Protein AF-A0A947FP93-F1 (afdb_monomer_lite)

pLDDT: mean 71.69, std 13.88, range [46.22, 88.69]

Structure (mmCIF, N/CA/C/O backbone):
data_AF-A0A947FP93-F1
#
_entry.id   AF-A0A947FP93-F1
#
loop_
_atom_site.group_PDB
_atom_site.id
_atom_site.type_symbol
_atom_site.label_atom_id
_atom_site.label_alt_id
_atom_site.label_comp_id
_atom_site.label_asym_id
_atom_site.label_entity_id
_atom_site.label_seq_id
_atom_site.pdbx_PDB_ins_code
_atom_site.Cartn_x
_atom_site.Cartn_y
_atom_site.Cartn_z
_atom_site.occupancy
_atom_site.B_iso_or_equiv
_atom_site.auth_seq_id
_atom_site.auth_comp_id
_atom_site.auth_asym_id
_atom_site.auth_atom_id
_atom_site.pdbx_PDB_model_num
ATOM 1 N N . MET A 1 1 ? 28.239 -13.433 -38.672 1.00 59.47 1 MET A N 1
ATOM 2 C CA . MET A 1 1 ? 27.322 -12.934 -37.626 1.00 59.47 1 MET A CA 1
ATOM 3 C C . MET A 1 1 ? 27.271 -13.997 -36.548 1.00 59.47 1 MET A C 1
ATOM 5 O O . MET A 1 1 ? 26.722 -15.063 -36.788 1.00 59.47 1 MET A O 1
ATOM 9 N N . ASP A 1 2 ? 27.945 -13.757 -35.427 1.00 69.25 2 ASP A N 1
ATOM 10 C CA . ASP A 1 2 ? 28.068 -14.726 -34.341 1.00 69.25 2 ASP A CA 1
ATOM 11 C C . ASP A 1 2 ? 26.751 -14.907 -33.592 1.00 69.25 2 ASP A C 1
ATOM 13 O O . ASP A 1 2 ? 26.117 -13.945 -33.157 1.00 69.25 2 ASP A O 1
ATOM 17 N N . ARG A 1 3 ? 26.378 -16.170 -33.3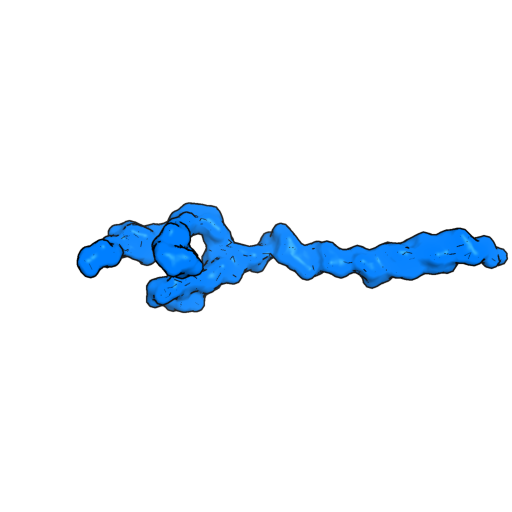83 1.00 67.56 3 ARG A N 1
ATOM 18 C CA . ARG A 1 3 ? 25.167 -16.598 -32.666 1.00 67.56 3 ARG A CA 1
ATOM 19 C C . ARG A 1 3 ? 25.100 -16.022 -31.241 1.00 67.56 3 ARG A C 1
ATOM 21 O O . ARG A 1 3 ? 24.022 -15.784 -30.708 1.00 67.56 3 ARG A O 1
ATOM 28 N N . ILE A 1 4 ? 26.265 -15.742 -30.654 1.00 71.44 4 ILE A N 1
ATOM 29 C CA . ILE A 1 4 ? 26.430 -15.107 -29.339 1.00 71.44 4 ILE A CA 1
ATOM 30 C C . ILE A 1 4 ? 25.880 -13.669 -29.339 1.00 71.44 4 ILE A C 1
ATOM 32 O O . ILE A 1 4 ? 25.281 -13.237 -28.353 1.00 71.44 4 ILE A O 1
ATOM 36 N N . THR A 1 5 ? 26.029 -12.935 -30.442 1.00 68.50 5 THR A N 1
ATOM 37 C CA . THR A 1 5 ? 25.545 -11.552 -30.568 1.00 68.50 5 THR A CA 1
ATOM 38 C C . THR A 1 5 ? 24.018 -11.495 -30.625 1.00 68.50 5 THR A C 1
ATOM 40 O O . THR A 1 5 ? 23.415 -10.599 -30.037 1.00 68.50 5 THR A O 1
ATOM 43 N N . GLU A 1 6 ? 23.375 -12.478 -31.257 1.00 65.81 6 GLU A N 1
ATOM 44 C CA . GLU A 1 6 ? 21.909 -12.557 -31.317 1.00 65.81 6 GLU A CA 1
ATOM 45 C C . GLU A 1 6 ? 21.288 -12.898 -29.956 1.00 65.81 6 GLU A C 1
ATOM 47 O O . GLU A 1 6 ? 20.282 -12.304 -29.565 1.00 65.81 6 GLU A O 1
ATOM 52 N N . ILE A 1 7 ? 21.937 -13.778 -29.186 1.00 66.50 7 ILE A N 1
ATOM 53 C CA . ILE A 1 7 ? 21.511 -14.133 -27.823 1.00 66.50 7 ILE A CA 1
ATOM 54 C C . ILE A 1 7 ? 21.608 -12.918 -26.886 1.00 66.50 7 ILE A C 1
ATOM 56 O O . ILE A 1 7 ? 20.680 -12.656 -26.120 1.00 66.50 7 ILE A O 1
ATOM 60 N N . LYS A 1 8 ? 22.689 -12.127 -26.974 1.00 62.59 8 LYS A N 1
ATOM 61 C CA . LYS A 1 8 ? 22.832 -10.892 -26.178 1.00 62.59 8 LYS A CA 1
ATOM 62 C C . LYS A 1 8 ? 21.745 -9.864 -26.503 1.00 62.59 8 LYS A C 1
ATOM 64 O O . LYS A 1 8 ? 21.158 -9.293 -25.589 1.00 62.59 8 LYS A O 1
ATOM 69 N N . LYS A 1 9 ? 21.417 -9.693 -27.787 1.00 60.50 9 LYS A N 1
ATOM 70 C CA . LYS A 1 9 ? 20.376 -8.758 -28.243 1.00 60.50 9 LYS A CA 1
ATOM 71 C C . LYS A 1 9 ? 18.965 -9.168 -27.792 1.00 60.50 9 LYS A C 1
ATOM 73 O O . LYS A 1 9 ? 18.111 -8.308 -27.586 1.00 60.50 9 LYS A O 1
ATOM 78 N N . ALA A 1 10 ? 18.715 -10.469 -27.619 1.00 60.47 10 ALA A N 1
ATOM 79 C CA . ALA A 1 10 ? 17.464 -10.981 -27.061 1.00 60.47 10 ALA A CA 1
ATOM 80 C C . ALA A 1 10 ? 17.351 -10.734 -25.544 1.00 60.47 10 ALA A C 1
ATOM 82 O O . ALA A 1 10 ? 16.273 -10.382 -25.069 1.00 60.47 10 ALA A O 1
ATOM 83 N N . ALA A 1 11 ? 18.456 -10.844 -24.797 1.00 59.31 11 ALA A N 1
ATOM 84 C CA . ALA A 1 11 ? 18.476 -10.617 -23.349 1.00 59.31 11 ALA A CA 1
ATOM 85 C C . ALA A 1 11 ? 18.201 -9.151 -22.958 1.00 59.31 11 ALA A C 1
ATOM 87 O O . ALA A 1 11 ? 17.560 -8.894 -21.941 1.00 59.31 11 ALA A O 1
ATOM 88 N N . GLU A 1 12 ? 18.610 -8.178 -23.779 1.00 58.06 12 GLU A N 1
ATOM 89 C CA . GLU A 1 12 ? 18.280 -6.760 -23.550 1.00 58.06 12 GLU A CA 1
ATOM 90 C C . GLU A 1 12 ? 16.782 -6.461 -23.725 1.00 58.06 12 GLU A C 1
ATOM 92 O O . GLU A 1 12 ? 16.254 -5.525 -23.124 1.00 58.06 12 GLU A O 1
ATOM 97 N N . LYS A 1 13 ? 16.070 -7.276 -24.513 1.00 55.53 13 LYS A N 1
ATOM 98 C CA . LYS A 1 13 ? 14.640 -7.090 -24.788 1.00 55.53 13 LYS A CA 1
ATOM 99 C C . LYS A 1 13 ? 13.734 -7.631 -23.676 1.00 55.53 13 LYS A C 1
ATOM 101 O O . LYS A 1 13 ? 12.577 -7.223 -23.605 1.00 55.53 13 LYS A O 1
ATOM 106 N N . ASP A 1 14 ? 14.271 -8.487 -22.806 1.00 53.41 14 ASP A N 1
ATOM 107 C CA . ASP A 1 14 ? 13.576 -9.062 -21.646 1.00 53.41 14 ASP A CA 1
ATOM 108 C C . ASP A 1 14 ? 13.958 -8.368 -20.326 1.00 53.41 14 ASP A C 1
ATOM 110 O O . ASP A 1 14 ? 13.677 -8.863 -19.237 1.00 53.41 14 ASP A O 1
ATOM 114 N N . ASN A 1 15 ? 14.552 -7.166 -20.379 1.00 51.44 15 ASN A N 1
ATOM 115 C CA . ASN A 1 15 ? 14.699 -6.315 -19.194 1.00 51.44 1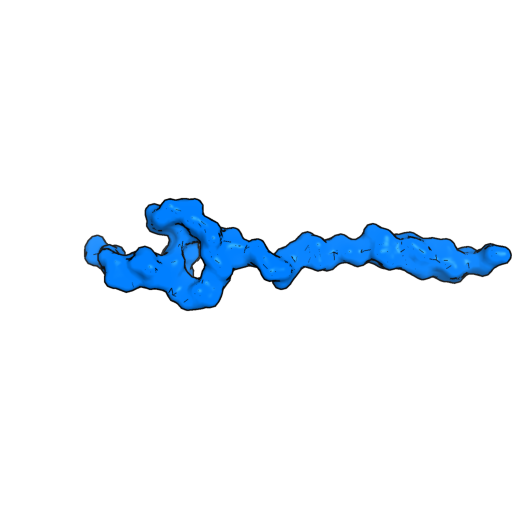5 ASN A CA 1
ATOM 116 C C . ASN A 1 15 ? 13.354 -5.661 -18.826 1.00 51.44 15 ASN A C 1
ATOM 118 O O . ASN A 1 15 ? 13.190 -4.445 -18.733 1.00 51.44 15 ASN A O 1
ATOM 122 N N . SER A 1 16 ? 12.359 -6.509 -18.589 1.00 55.59 16 SER A N 1
ATOM 123 C CA . SER A 1 16 ? 11.097 -6.186 -17.950 1.00 55.59 16 SER A CA 1
ATOM 124 C C . SER A 1 16 ? 11.299 -5.976 -16.437 1.00 55.59 16 SER A C 1
ATOM 126 O O . SER A 1 16 ? 10.449 -6.352 -15.632 1.00 55.59 16 SER A O 1
ATOM 128 N N . TYR A 1 17 ? 12.352 -5.266 -16.006 1.00 46.22 17 TYR A N 1
ATOM 129 C CA . TYR A 1 17 ? 12.372 -4.615 -14.683 1.00 46.22 17 TYR A CA 1
ATOM 130 C C . TYR A 1 17 ? 11.460 -3.374 -14.668 1.00 46.22 17 TYR A C 1
ATOM 132 O O . TYR A 1 17 ? 11.709 -2.352 -14.026 1.00 46.22 17 TYR A O 1
ATOM 140 N N . ARG A 1 18 ? 10.334 -3.478 -15.372 1.00 50.81 18 ARG A N 1
ATOM 141 C CA . ARG A 1 18 ? 9.233 -2.535 -15.370 1.00 50.81 18 ARG A CA 1
ATOM 142 C C . ARG A 1 18 ? 8.430 -2.796 -14.098 1.00 50.81 18 ARG A C 1
ATOM 144 O O . ARG A 1 18 ? 7.474 -3.560 -14.119 1.00 50.81 18 ARG A O 1
ATOM 151 N N . GLY A 1 19 ? 8.816 -2.181 -12.977 1.00 49.47 19 GLY A N 1
ATOM 152 C CA . GLY A 1 19 ? 7.903 -2.163 -11.828 1.00 49.47 19 GLY A CA 1
ATOM 153 C C . GLY A 1 19 ? 8.381 -1.667 -10.469 1.00 49.47 19 GLY A C 1
ATOM 154 O O . GLY A 1 19 ? 7.530 -1.462 -9.613 1.00 49.47 19 GLY A O 1
ATOM 155 N N . PHE A 1 20 ? 9.669 -1.419 -10.225 1.00 50.88 20 PHE A N 1
ATOM 156 C CA . PHE A 1 20 ? 10.119 -0.953 -8.898 1.00 50.88 20 PHE A CA 1
ATOM 157 C C . PHE A 1 20 ? 10.250 0.576 -8.767 1.00 50.88 20 PHE A C 1
ATOM 159 O O . PHE A 1 20 ? 10.893 1.065 -7.846 1.00 50.88 20 PHE A O 1
ATOM 166 N N . GLY A 1 21 ? 9.623 1.342 -9.666 1.00 49.84 21 GLY A N 1
ATOM 167 C CA . GLY A 1 21 ? 9.686 2.810 -9.648 1.00 49.84 21 GLY A CA 1
ATOM 168 C C . GLY A 1 21 ? 8.565 3.515 -8.880 1.00 49.84 21 GLY A C 1
ATOM 169 O O . GLY A 1 21 ? 8.779 4.606 -8.374 1.00 49.84 21 GLY A O 1
ATOM 170 N N . ASP A 1 22 ? 7.371 2.925 -8.765 1.00 57.78 22 ASP A N 1
ATOM 171 C CA . ASP A 1 22 ? 6.198 3.665 -8.272 1.00 57.78 22 ASP A CA 1
ATOM 172 C C . ASP A 1 22 ? 5.122 2.704 -7.727 1.00 57.78 22 ASP A C 1
ATOM 174 O O . ASP A 1 22 ? 3.974 2.697 -8.172 1.00 57.78 22 ASP A O 1
ATOM 178 N N . TYR A 1 23 ? 5.472 1.835 -6.764 1.00 67.81 23 TYR A N 1
ATOM 179 C CA . TYR A 1 23 ? 4.464 1.058 -6.022 1.00 67.81 23 TYR A CA 1
ATOM 180 C C . TYR A 1 23 ? 3.641 2.014 -5.143 1.00 67.81 23 TYR A C 1
ATOM 182 O O . TYR A 1 23 ? 3.847 2.131 -3.930 1.00 67.81 23 TYR A O 1
ATOM 190 N N . ARG A 1 24 ? 2.709 2.741 -5.772 1.00 74.81 24 ARG A N 1
ATOM 191 C CA . ARG A 1 24 ? 1.694 3.513 -5.065 1.00 74.81 24 ARG A CA 1
ATOM 192 C C . ARG A 1 24 ? 0.660 2.537 -4.525 1.00 74.81 24 ARG A C 1
ATOM 194 O O . ARG A 1 24 ? -0.113 1.937 -5.270 1.00 74.81 24 ARG A O 1
ATOM 201 N N . ILE A 1 25 ? 0.671 2.367 -3.214 1.00 84.06 25 ILE A N 1
ATOM 202 C CA . ILE A 1 25 ? -0.242 1.510 -2.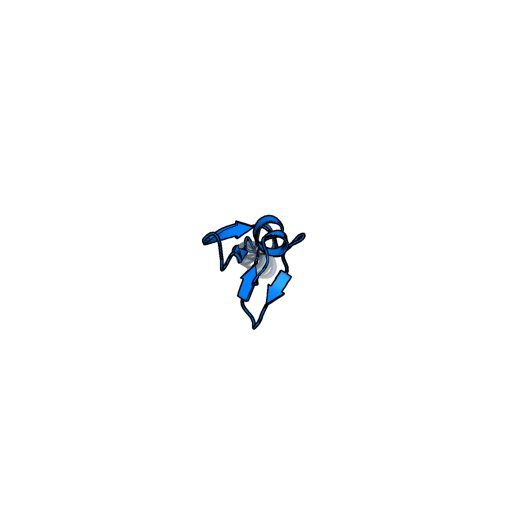475 1.00 84.06 25 ILE A CA 1
ATOM 203 C C . ILE A 1 25 ? -1.522 2.305 -2.217 1.00 84.06 25 ILE A C 1
ATOM 205 O O . ILE A 1 25 ? -1.485 3.477 -1.835 1.00 84.06 25 ILE A O 1
ATOM 209 N N . ARG A 1 26 ? -2.672 1.670 -2.441 1.00 87.75 26 ARG A N 1
ATOM 210 C CA . ARG A 1 26 ? -3.973 2.280 -2.172 1.00 87.75 26 ARG A CA 1
ATOM 211 C C . ARG A 1 26 ? -4.218 2.356 -0.663 1.00 87.75 26 ARG A C 1
ATOM 213 O O . ARG A 1 26 ? -4.161 1.336 0.023 1.00 87.75 26 ARG A O 1
ATOM 220 N N . CYS A 1 27 ? -4.514 3.549 -0.156 1.00 88.44 27 CYS A N 1
ATOM 221 C CA . CYS A 1 27 ? -4.988 3.748 1.206 1.00 88.44 27 CYS A CA 1
ATOM 222 C C . CYS A 1 27 ? -6.360 3.092 1.371 1.00 88.44 27 CYS A C 1
ATOM 224 O O . CYS A 1 27 ? -7.270 3.320 0.580 1.00 88.44 27 CYS A O 1
ATOM 226 N N . SER A 1 28 ? -6.524 2.299 2.422 1.00 88.69 28 SER A N 1
ATOM 227 C CA . SER A 1 28 ? -7.779 1.600 2.708 1.00 88.69 28 SER A CA 1
ATOM 228 C C . SER A 1 28 ? -8.851 2.503 3.325 1.00 88.69 28 SER A C 1
ATOM 230 O O . SER A 1 28 ? -9.986 2.059 3.446 1.00 88.69 28 SER A O 1
ATOM 232 N N . LEU A 1 29 ? -8.499 3.735 3.720 1.00 86.94 29 LEU A N 1
ATOM 233 C CA . LEU A 1 29 ? -9.436 4.721 4.267 1.00 86.94 29 LEU A CA 1
ATOM 234 C C . LEU A 1 29 ? -9.902 5.725 3.202 1.00 86.94 29 LEU A C 1
ATOM 236 O O . LEU A 1 29 ? -11.096 5.816 2.956 1.00 86.94 29 LEU A O 1
ATOM 240 N N . CYS A 1 30 ? -8.989 6.436 2.530 1.00 87.62 30 CYS A N 1
ATOM 241 C CA . CYS A 1 30 ? -9.362 7.419 1.499 1.00 87.62 30 CYS A CA 1
ATOM 242 C C . CYS A 1 30 ? -9.405 6.860 0.065 1.00 87.62 30 CYS A C 1
ATOM 244 O O . CYS A 1 30 ? -9.886 7.534 -0.838 1.00 87.62 30 CYS A O 1
ATOM 246 N N . GLY A 1 31 ? -8.896 5.647 -0.187 1.00 85.12 31 GLY A N 1
ATOM 247 C CA . GLY A 1 31 ? -8.885 5.045 -1.529 1.00 85.12 31 GLY A CA 1
ATOM 248 C C . GLY A 1 31 ? -7.843 5.625 -2.497 1.00 85.12 31 GLY A C 1
ATOM 249 O O . GLY A 1 31 ? -7.695 5.111 -3.614 1.00 85.12 31 GLY A O 1
ATOM 250 N N . GLU A 1 32 ? -7.095 6.644 -2.074 1.00 86.81 32 GLU A N 1
ATOM 251 C CA . GLU A 1 32 ? -6.037 7.281 -2.855 1.00 86.81 32 GLU A CA 1
ATOM 252 C C . GLU A 1 32 ? -4.760 6.438 -2.902 1.00 86.81 32 GLU A C 1
ATOM 254 O O . GLU A 1 32 ? -4.494 5.593 -2.043 1.00 86.81 32 GLU A O 1
ATOM 259 N N . ARG A 1 33 ? -3.959 6.642 -3.948 1.00 85.44 33 ARG A N 1
ATOM 260 C CA . ARG A 1 33 ? -2.715 5.905 -4.181 1.00 85.44 33 ARG A CA 1
ATOM 261 C C . ARG A 1 33 ? -1.533 6.716 -3.660 1.00 85.44 33 ARG A C 1
ATOM 263 O O . ARG A 1 33 ? -1.194 7.740 -4.244 1.00 85.44 33 ARG A O 1
ATOM 270 N N . HIS A 1 34 ? -0.863 6.217 -2.626 1.00 83.94 34 HIS A N 1
ATOM 271 C CA . HIS A 1 34 ? 0.304 6.871 -2.029 1.00 83.94 34 HIS A CA 1
ATOM 272 C C . HIS A 1 34 ? 1.533 5.978 -2.117 1.00 83.94 34 HIS A C 1
ATOM 274 O O . HIS A 1 34 ? 1.434 4.753 -2.111 1.00 83.94 34 HIS A O 1
ATOM 280 N N . THR A 1 35 ? 2.718 6.575 -2.134 1.00 79.94 35 THR A N 1
ATOM 281 C CA . THR A 1 35 ? 3.940 5.804 -1.906 1.00 79.94 35 THR A CA 1
ATOM 282 C C . THR A 1 35 ? 3.949 5.281 -0.464 1.00 79.94 35 THR A C 1
ATOM 284 O O . THR A 1 35 ? 3.326 5.855 0.431 1.00 79.94 35 THR A O 1
ATOM 287 N N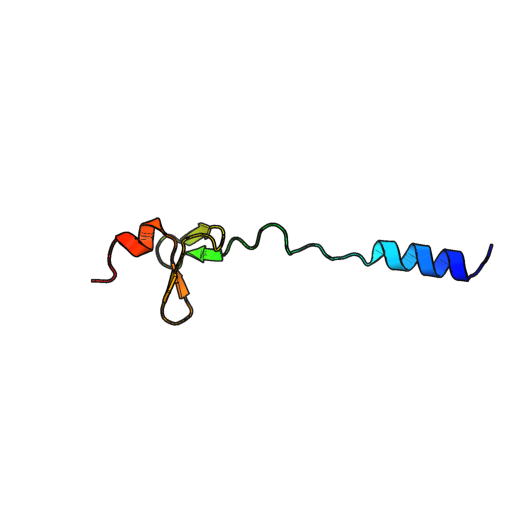 . ARG A 1 36 ? 4.658 4.176 -0.203 1.00 73.75 36 ARG A N 1
ATOM 288 C CA . ARG A 1 36 ? 4.730 3.571 1.145 1.00 73.75 36 ARG A CA 1
ATOM 289 C C . ARG A 1 36 ? 5.311 4.527 2.210 1.00 73.75 36 ARG A C 1
ATOM 291 O O . ARG A 1 3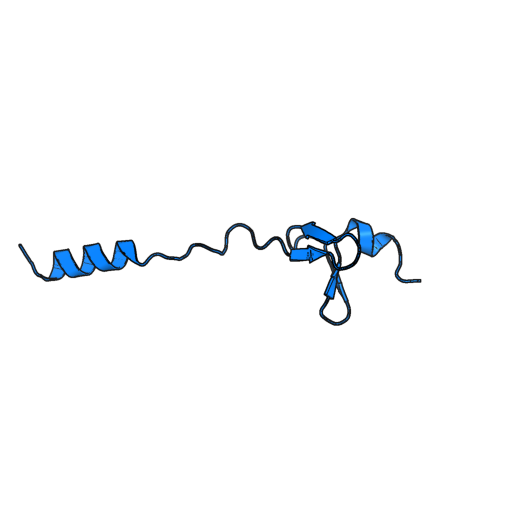6 ? 5.204 4.259 3.403 1.00 73.75 36 ARG A O 1
ATOM 298 N N . LYS A 1 37 ? 5.924 5.644 1.805 1.00 75.44 37 LYS A N 1
ATOM 299 C CA . LYS A 1 37 ? 6.585 6.600 2.696 1.00 75.44 37 LYS A CA 1
ATOM 300 C C . LYS A 1 37 ? 5.566 7.276 3.626 1.00 75.44 37 LYS A C 1
ATOM 302 O O . LYS A 1 37 ? 4.745 8.074 3.192 1.00 75.44 37 LYS A O 1
ATOM 307 N N . GLY A 1 38 ? 5.643 6.966 4.921 1.00 74.44 38 GLY A N 1
ATOM 308 C CA . GLY A 1 38 ? 4.841 7.605 5.972 1.00 74.44 38 GLY A CA 1
ATOM 309 C C . GLY A 1 38 ? 3.430 7.042 6.175 1.00 74.44 38 GLY A C 1
ATOM 310 O O . GLY A 1 38 ? 2.723 7.525 7.054 1.00 74.44 38 GLY A O 1
ATOM 311 N N . GLY A 1 39 ? 3.013 6.034 5.405 1.00 83.44 39 GLY A N 1
ATOM 312 C CA . GLY A 1 39 ? 1.795 5.278 5.701 1.00 83.44 39 GLY A CA 1
ATOM 313 C C . GLY A 1 39 ? 2.050 4.136 6.687 1.00 83.44 39 GLY A C 1
ATOM 314 O O . GLY A 1 39 ? 3.184 3.690 6.864 1.00 83.44 39 GLY A O 1
ATOM 315 N N . LYS A 1 40 ? 0.987 3.648 7.326 1.00 85.81 40 LYS A N 1
ATOM 316 C CA . LYS A 1 40 ? 1.026 2.536 8.282 1.00 85.81 40 LYS A CA 1
ATOM 317 C C . LYS A 1 40 ? 0.192 1.378 7.755 1.00 85.81 40 LYS A C 1
ATOM 319 O O . LYS A 1 40 ? -0.886 1.584 7.206 1.00 85.81 40 LYS A O 1
ATOM 324 N N . THR A 1 41 ? 0.665 0.155 7.954 1.00 85.50 41 THR A N 1
ATOM 325 C CA . THR A 1 41 ? -0.131 -1.044 7.679 1.00 85.50 41 THR A CA 1
ATOM 326 C C . THR A 1 41 ? -0.858 -1.463 8.953 1.00 85.50 41 THR A C 1
ATOM 328 O O . THR A 1 41 ? -0.221 -1.721 9.972 1.00 85.50 41 THR A O 1
ATOM 331 N N . VAL A 1 42 ? -2.187 -1.533 8.908 1.00 82.00 42 VAL A N 1
ATOM 332 C CA . VAL A 1 42 ? -3.054 -1.937 10.023 1.00 82.00 42 VAL A CA 1
ATOM 333 C C . VAL A 1 42 ? -3.840 -3.170 9.587 1.00 82.00 42 VAL A C 1
ATOM 335 O O . VAL A 1 42 ? -4.575 -3.105 8.608 1.00 82.00 42 VAL A O 1
ATOM 338 N N . LYS A 1 43 ? -3.677 -4.312 10.272 1.00 84.00 43 LYS A N 1
ATOM 339 C CA . LYS A 1 43 ? -4.339 -5.590 9.915 1.00 84.00 43 LYS A CA 1
ATOM 340 C C . LYS A 1 43 ? -4.181 -5.969 8.424 1.00 84.00 43 LYS A C 1
ATOM 342 O O . LYS A 1 43 ? -5.139 -6.359 7.768 1.00 84.00 43 LYS A O 1
ATOM 347 N N . GLY A 1 44 ? -2.985 -5.775 7.862 1.00 83.12 44 GLY A N 1
ATOM 348 C CA . GLY A 1 44 ? -2.698 -6.044 6.443 1.00 83.12 44 GLY A CA 1
ATOM 349 C C . GLY A 1 44 ? -3.208 -4.986 5.452 1.00 83.12 44 GLY A C 1
ATOM 350 O O . GLY A 1 44 ? -2.965 -5.108 4.255 1.00 83.12 44 GLY A O 1
ATOM 351 N N . LYS A 1 45 ? -3.869 -3.924 5.922 1.00 85.06 45 LYS A N 1
ATOM 352 C CA . LYS A 1 45 ? -4.369 -2.815 5.100 1.00 85.06 45 LYS A CA 1
ATOM 353 C C . LYS A 1 45 ? -3.446 -1.606 5.203 1.00 85.06 45 LYS A C 1
ATOM 355 O O . LYS A 1 45 ? -3.144 -1.156 6.305 1.00 85.06 45 LYS A O 1
ATOM 360 N N . PHE A 1 46 ? -3.000 -1.063 4.073 1.00 87.25 46 PHE A N 1
ATOM 361 C CA . PHE A 1 46 ? -2.221 0.177 4.062 1.00 87.25 46 PHE A CA 1
ATOM 362 C C . PHE A 1 46 ? -3.125 1.384 4.314 1.00 87.25 46 PHE A C 1
ATOM 364 O O . PHE A 1 46 ? -4.189 1.511 3.706 1.00 87.25 46 PHE A O 1
ATOM 371 N N . VAL A 1 47 ? -2.677 2.284 5.180 1.00 88.31 47 VAL A N 1
ATOM 372 C CA . VAL A 1 47 ? -3.332 3.543 5.526 1.00 88.31 47 VAL A CA 1
ATOM 373 C C . VAL A 1 47 ? -2.319 4.671 5.334 1.00 88.31 47 VAL A C 1
ATOM 375 O O . VAL A 1 47 ? -1.210 4.600 5.861 1.00 88.31 47 VAL A O 1
ATOM 378 N N . CYS A 1 48 ? -2.667 5.703 4.564 1.00 88.62 48 CYS A N 1
ATOM 379 C CA . CYS A 1 48 ? -1.775 6.834 4.308 1.00 88.62 48 CYS A CA 1
ATOM 380 C C . CYS A 1 48 ? -1.567 7.692 5.564 1.00 88.62 48 CYS A C 1
ATOM 382 O O . CYS A 1 48 ? -2.379 7.665 6.487 1.00 88.62 48 CYS A O 1
ATOM 384 N N . ARG A 1 49 ? -0.485 8.480 5.589 1.00 85.81 49 ARG A N 1
ATOM 385 C CA . ARG A 1 49 ? -0.097 9.315 6.739 1.00 85.81 49 ARG A CA 1
ATOM 386 C C . ARG A 1 49 ? -1.238 10.196 7.257 1.00 85.81 49 ARG A C 1
ATOM 388 O O . ARG A 1 49 ? -1.430 10.303 8.463 1.00 85.81 49 ARG A O 1
ATOM 395 N N . GLU A 1 50 ? -1.994 10.801 6.346 1.00 85.69 50 GLU A N 1
ATOM 396 C CA . GLU A 1 50 ? -3.107 11.697 6.675 1.00 85.69 50 GLU A CA 1
ATOM 397 C C . GLU A 1 50 ? -4.252 10.958 7.370 1.00 85.69 50 GLU A C 1
ATOM 399 O O . GLU A 1 50 ? -4.823 11.454 8.338 1.00 85.69 50 GLU A O 1
ATOM 404 N N . CYS A 1 51 ? -4.554 9.738 6.924 1.00 84.44 51 CYS A N 1
ATOM 405 C CA . CYS A 1 51 ? -5.582 8.912 7.541 1.00 84.44 51 CYS A CA 1
ATOM 406 C C . CYS A 1 51 ? -5.101 8.227 8.831 1.00 84.44 51 CYS A C 1
ATOM 408 O O . CYS A 1 51 ? -5.920 7.953 9.702 1.00 84.44 51 CYS A O 1
ATOM 410 N N . VAL A 1 52 ? -3.792 7.988 8.997 1.00 80.12 52 VAL A N 1
ATOM 411 C CA . VAL A 1 52 ? -3.220 7.459 10.251 1.00 80.12 52 VAL A CA 1
ATOM 412 C C . VAL A 1 52 ? -3.445 8.431 11.413 1.00 80.12 52 VAL A C 1
ATOM 414 O O . VAL A 1 52 ? -3.769 7.991 12.512 1.00 80.12 52 VAL A O 1
ATOM 417 N N . GLY A 1 53 ? -3.308 9.739 11.174 1.00 71.81 53 GLY A N 1
ATOM 418 C CA . GLY A 1 53 ? -3.500 10.774 12.197 1.00 71.81 53 GLY A CA 1
ATOM 419 C C . GLY A 1 53 ? -4.960 11.053 12.564 1.00 71.81 53 GLY A C 1
ATOM 420 O O . GLY A 1 53 ? -5.212 11.668 13.593 1.00 71.81 53 GLY A O 1
ATOM 421 N N . LYS A 1 54 ? -5.923 10.590 11.757 1.00 69.00 54 LYS A N 1
ATOM 422 C CA . LYS A 1 54 ? -7.357 10.818 11.996 1.00 69.00 54 LYS A CA 1
ATOM 423 C C . LYS A 1 54 ? -8.001 9.827 12.960 1.00 69.00 54 LYS A C 1
ATOM 425 O O . LYS A 1 54 ? -9.183 9.971 13.226 1.00 69.00 54 LYS A O 1
ATOM 430 N N . GLY A 1 55 ? -7.224 8.888 13.504 1.00 53.94 55 GLY A N 1
ATOM 431 C CA . GLY A 1 55 ? -7.691 7.974 14.537 1.00 53.94 55 GLY A CA 1
ATOM 432 C C . GLY A 1 55 ? -8.736 7.000 14.004 1.00 53.94 55 GLY A C 1
ATOM 433 O O . GLY A 1 55 ? -9.892 7.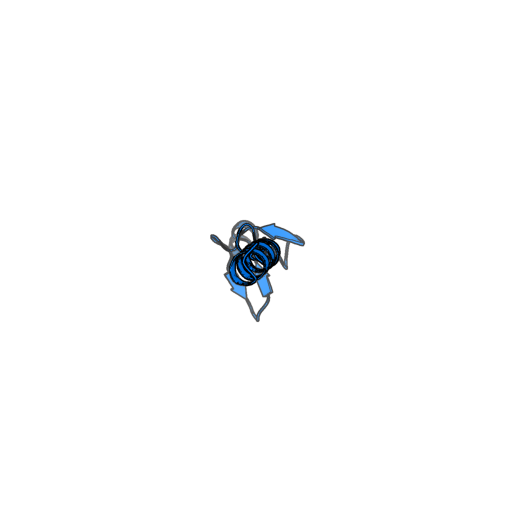335 13.781 1.00 53.94 55 GLY A O 1
ATOM 434 N N . LEU A 1 56 ? -8.342 5.737 13.869 1.00 54.22 56 LEU A N 1
ATOM 435 C CA . LEU A 1 56 ? -9.278 4.665 14.190 1.00 54.22 56 LEU A CA 1
ATOM 436 C C . LEU A 1 56 ? -9.580 4.811 15.693 1.00 54.22 56 LEU A C 1
ATOM 438 O O . LEU A 1 56 ? -8.845 4.251 16.507 1.00 54.22 56 LEU A O 1
ATOM 442 N N . SER A 1 57 ? -10.547 5.664 16.036 1.00 46.75 57 SER A N 1
ATOM 443 C CA . SER A 1 57 ? -11.248 5.628 17.322 1.00 46.75 57 SER A CA 1
ATOM 444 C C . SER A 1 57 ? -12.294 4.526 17.291 1.00 46.75 57 SER A C 1
ATOM 446 O O . SER A 1 57 ? -12.899 4.323 16.213 1.00 46.75 57 SER A O 1
#

Foldseek 3Di:
DDPVVVVVVVVVVPPPPVDPPAQQAQAPPPRDTHDLPQWDQDPNGTHHNVRVVVDPD

Secondary structure (DSSP, 8-state):
--HHHHHHHHHHHT---TTSS---EEPTTT--EE-STT-EEETTEEE-HHHHTT---

Radius of gyration: 20.35 Å; chains: 1; bounding box: 39×28×55 Å

Sequence (57 aa):
MDRITEIKKAAEKDNSYRGFGDYRIRCSLCGERHTRKGGKTVKGKFVCRECVGKGLS